Protein AF-A0AAV2IQ96-F1 (afdb_monomer_lite)

Foldseek 3Di:
DPPVVVVVVVCVQVPDPDDDPDQDQDDFDADFQGFTQDSSRHTDRDLDAAKDWPDQDPVQRKTKIWHKHFAQPPVSRTDSTITTFKMWMDGPPPDIDIDGHDPVPRD

pLDDT: mean 73.53, std 15.46, range [41.69, 94.7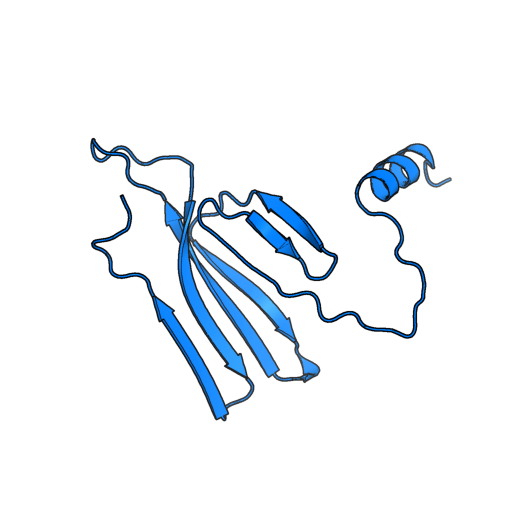5]

Organism: Lymnaea stagnalis (NCBI:txid6523)

Secondary structure (DSSP, 8-state):
---HHHHHHHHHHS------S----------TTTEEE-TTS-EEE----EEEEEEEEGGGTEEEEEEEEEEE-TTSPEEEEEEEEEEEEEETTTEEEEEE--GGG--

Sequence (107 aa):
MSNKNLCDRFYKIFPDMGCSNFVVFVPASAFGEPHITTLDGVTYPLNVWGEYILMEIKSQNFMLQCRTRRIEGVNGTLSNATVFIAFAAKEGDYAKFQVELATNNIS

Structure (mmCIF, N/CA/C/O backbone):
data_AF-A0AAV2IQ96-F1
#
_entry.id   AF-A0AAV2IQ96-F1
#
loop_
_atom_site.group_PDB
_atom_site.id
_atom_site.type_symbol
_atom_site.label_atom_id
_atom_site.label_alt_id
_atom_site.label_comp_id
_atom_site.label_asym_id
_atom_site.label_entity_id
_atom_site.label_seq_id
_atom_site.pdbx_PDB_ins_code
_atom_site.Cartn_x
_atom_site.Cartn_y
_atom_site.Cartn_z
_atom_site.occupancy
_atom_site.B_iso_or_equiv
_atom_site.auth_seq_id
_atom_site.auth_comp_id
_atom_site.auth_asym_id
_atom_site.auth_atom_id
_atom_site.pdbx_PDB_model_num
ATOM 1 N N . MET A 1 1 ? -18.403 35.019 -3.926 1.00 41.69 1 MET A N 1
ATOM 2 C CA . MET A 1 1 ? -19.134 34.225 -4.938 1.00 41.69 1 MET A CA 1
ATOM 3 C C . MET A 1 1 ? -18.216 33.102 -5.399 1.00 41.69 1 MET A C 1
ATOM 5 O O . MET A 1 1 ? -17.240 33.385 -6.077 1.00 41.69 1 MET A O 1
ATOM 9 N N . SER A 1 2 ? -18.456 31.868 -4.940 1.00 50.31 2 SER A N 1
ATOM 10 C CA . SER A 1 2 ? -17.676 30.691 -5.355 1.00 50.31 2 SER A CA 1
ATOM 11 C C . SER A 1 2 ? -17.891 30.446 -6.851 1.00 50.31 2 SER A C 1
ATOM 13 O O . SER A 1 2 ? -19.030 30.441 -7.321 1.00 50.31 2 SER A O 1
ATOM 15 N N . ASN A 1 3 ? -16.802 30.331 -7.608 1.00 55.75 3 ASN A N 1
ATOM 16 C CA . ASN A 1 3 ? -16.828 30.221 -9.060 1.00 55.75 3 ASN A CA 1
ATOM 17 C C . ASN A 1 3 ? -17.317 28.817 -9.455 1.00 55.75 3 ASN A C 1
ATOM 19 O O . ASN A 1 3 ? -16.519 27.886 -9.543 1.00 55.75 3 ASN A O 1
ATOM 23 N N . LYS A 1 4 ? -18.637 28.674 -9.658 1.00 62.50 4 LYS A N 1
ATOM 24 C CA . LYS A 1 4 ? -19.335 27.409 -9.975 1.00 62.50 4 LYS A CA 1
ATOM 25 C C . LYS A 1 4 ? -18.621 26.552 -11.027 1.00 62.50 4 LYS A C 1
ATOM 27 O O . LYS A 1 4 ? -18.563 25.343 -10.868 1.00 62.50 4 LYS A O 1
ATOM 32 N N . ASN A 1 5 ? -17.975 27.176 -12.014 1.00 65.69 5 ASN A N 1
ATOM 33 C CA . ASN A 1 5 ? -17.219 26.481 -13.060 1.00 65.69 5 ASN A CA 1
ATOM 34 C C . ASN A 1 5 ? -16.083 25.579 -12.544 1.00 65.69 5 ASN A C 1
ATOM 36 O O . ASN A 1 5 ? -15.758 24.577 -13.181 1.00 65.69 5 ASN A O 1
ATOM 40 N N . LEU A 1 6 ? -15.457 25.926 -11.415 1.00 70.69 6 LEU A N 1
ATOM 41 C CA . LEU A 1 6 ? -14.418 25.092 -10.804 1.00 70.69 6 LEU A CA 1
ATOM 42 C C . LEU A 1 6 ? -15.034 23.917 -10.042 1.00 70.69 6 LEU A C 1
ATOM 44 O O . LEU A 1 6 ? -14.528 22.804 -10.149 1.00 70.69 6 LEU A O 1
ATOM 48 N N . CYS A 1 7 ? -16.152 24.143 -9.348 1.00 64.56 7 CYS A N 1
ATOM 49 C CA . CYS A 1 7 ? -16.910 23.081 -8.690 1.00 64.56 7 CYS A CA 1
ATOM 50 C C . CYS A 1 7 ? -17.465 22.078 -9.712 1.00 64.56 7 CYS A C 1
ATOM 52 O O . CYS A 1 7 ? -17.309 20.880 -9.526 1.00 64.56 7 CYS A O 1
ATOM 54 N N . ASP A 1 8 ? -18.011 22.543 -10.837 1.00 73.12 8 ASP A N 1
ATOM 55 C CA . ASP A 1 8 ? -18.557 21.665 -11.881 1.00 73.12 8 ASP A CA 1
ATOM 56 C C . ASP A 1 8 ? -17.466 20.821 -12.559 1.00 73.12 8 ASP A C 1
ATOM 58 O O . ASP A 1 8 ? -17.689 19.666 -12.918 1.00 73.12 8 ASP A O 1
ATOM 62 N N . ARG A 1 9 ? -16.254 21.371 -12.722 1.00 70.81 9 ARG A N 1
ATOM 63 C CA . ARG A 1 9 ? -15.090 20.604 -13.197 1.00 70.81 9 ARG A CA 1
ATOM 64 C C . ARG A 1 9 ? -14.601 19.595 -12.165 1.00 70.81 9 ARG A C 1
ATOM 66 O O . ARG A 1 9 ? -14.234 18.490 -12.550 1.00 70.81 9 ARG A O 1
ATOM 73 N N . PHE A 1 10 ? -14.609 19.969 -10.890 1.00 65.62 10 PHE A N 1
ATOM 74 C CA . PHE A 1 10 ? -14.245 19.083 -9.792 1.00 65.62 10 PHE A CA 1
ATOM 75 C C . PHE A 1 10 ? -15.216 17.896 -9.702 1.00 65.62 10 PHE A C 1
ATOM 77 O O . PHE A 1 10 ? -14.765 16.758 -9.745 1.00 65.62 10 PHE A O 1
ATOM 84 N N . TYR A 1 11 ? -16.532 18.135 -9.730 1.00 62.53 11 TYR A N 1
ATOM 85 C CA . TYR A 1 11 ? -17.552 17.079 -9.651 1.00 62.53 11 TYR A CA 1
ATOM 86 C C . TYR A 1 11 ? -17.672 16.205 -10.908 1.00 62.53 11 TYR A C 1
ATOM 88 O O . TYR A 1 11 ? -18.234 15.116 -10.848 1.00 62.53 11 TYR A O 1
ATOM 96 N N . LYS A 1 12 ? -17.114 16.633 -12.049 1.00 65.62 12 LYS A N 1
ATOM 97 C CA . LYS A 1 12 ? -16.946 15.756 -13.223 1.00 65.62 12 LYS A CA 1
ATOM 98 C C . LYS A 1 12 ? -15.894 14.669 -13.013 1.00 65.62 12 LYS A C 1
ATOM 100 O O . LYS A 1 12 ? -15.964 13.644 -13.681 1.00 65.62 12 LYS A O 1
ATOM 105 N N . ILE A 1 13 ? -14.915 14.922 -12.147 1.00 58.34 13 ILE A N 1
ATOM 106 C CA . ILE A 1 13 ? -13.826 13.989 -11.832 1.00 58.34 13 ILE A CA 1
ATOM 107 C C . ILE A 1 13 ? -14.132 13.252 -10.518 1.00 58.34 13 ILE A C 1
ATOM 109 O O . ILE A 1 13 ? -13.878 12.058 -10.419 1.00 58.34 13 ILE A O 1
ATOM 113 N N . PHE A 1 14 ? -14.744 13.944 -9.554 1.00 56.75 14 PHE A N 1
ATOM 114 C CA . PHE A 1 14 ? -15.137 13.440 -8.238 1.00 56.75 14 PHE A CA 1
ATOM 115 C C . PHE A 1 14 ? -16.646 13.603 -8.045 1.00 56.75 14 PHE A C 1
ATOM 117 O O . PHE A 1 14 ? -17.072 14.567 -7.406 1.00 56.75 14 PHE A O 1
ATOM 124 N N . PRO A 1 15 ? -17.481 12.738 -8.641 1.00 58.16 15 PRO A N 1
ATOM 125 C CA . PRO A 1 15 ? -18.923 12.850 -8.487 1.00 58.16 15 PRO A CA 1
ATOM 126 C C . PRO A 1 1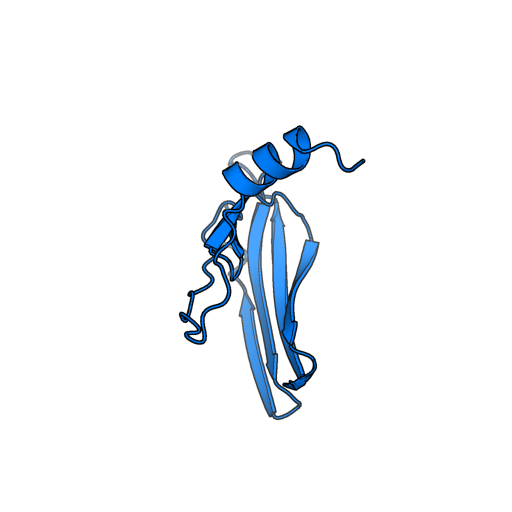5 ? -19.303 12.737 -7.007 1.00 58.16 15 PRO A C 1
ATOM 128 O O . PRO A 1 15 ? -18.834 11.847 -6.300 1.00 58.16 15 PRO A O 1
ATOM 131 N N . ASP A 1 16 ? -20.140 13.664 -6.542 1.00 60.84 16 ASP A N 1
ATOM 132 C CA . ASP A 1 16 ? -20.649 13.648 -5.174 1.00 60.84 16 ASP A CA 1
ATOM 133 C C . ASP A 1 16 ? -21.456 12.360 -4.963 1.00 60.84 16 ASP A C 1
ATOM 135 O O . ASP A 1 16 ? -22.502 12.157 -5.583 1.00 60.84 16 ASP A O 1
ATOM 139 N N . MET A 1 17 ? -20.937 11.464 -4.121 1.00 57.69 17 MET A N 1
ATOM 140 C CA . MET A 1 17 ? -21.566 10.171 -3.845 1.00 57.69 17 MET A CA 1
ATOM 141 C C . MET A 1 17 ? -22.839 10.294 -2.996 1.00 57.69 17 MET A C 1
ATOM 143 O O . MET A 1 17 ? -23.540 9.299 -2.805 1.00 57.69 17 MET A O 1
ATOM 147 N N . GLY A 1 18 ? -23.180 11.502 -2.532 1.00 61.31 18 GLY A N 1
ATOM 148 C CA . GLY A 1 18 ? -24.345 11.747 -1.696 1.00 61.31 18 GLY A CA 1
ATOM 149 C C . GLY A 1 18 ? -24.230 11.091 -0.317 1.00 61.31 18 GLY A C 1
ATOM 150 O O . GLY A 1 18 ? -23.372 10.253 -0.038 1.00 61.31 18 GLY A O 1
ATOM 151 N N . CYS A 1 19 ? -25.120 11.478 0.593 1.00 56.12 19 CYS A N 1
ATOM 152 C CA . CYS A 1 19 ? -25.186 10.860 1.913 1.00 56.12 19 CYS A CA 1
ATOM 153 C C . CYS A 1 19 ? -25.923 9.517 1.819 1.00 56.12 19 CYS A C 1
ATOM 155 O O . CYS A 1 19 ? -27.144 9.487 1.668 1.00 56.12 19 CYS A O 1
ATOM 157 N N . SER A 1 20 ? -25.188 8.411 1.938 1.00 62.34 20 SER A N 1
ATOM 158 C CA . SER A 1 20 ? -25.737 7.057 2.050 1.00 62.34 20 SER A CA 1
ATOM 159 C C . SER A 1 20 ? -25.343 6.436 3.389 1.00 62.34 20 SER A C 1
ATOM 161 O O . SER A 1 20 ? -24.194 6.535 3.810 1.00 62.34 20 SER A O 1
ATOM 163 N N . ASN A 1 21 ? -26.280 5.745 4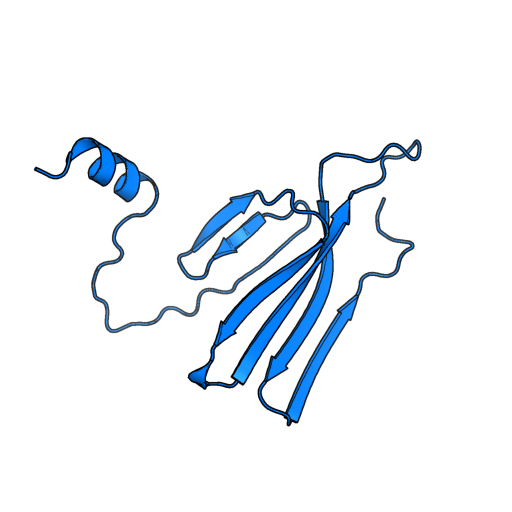.043 1.00 57.31 21 ASN A N 1
ATOM 164 C CA . ASN A 1 21 ? -26.005 4.959 5.256 1.00 57.31 21 ASN A CA 1
ATOM 165 C C . ASN A 1 21 ? -25.352 3.597 4.944 1.00 57.31 21 ASN A C 1
ATOM 167 O O . ASN A 1 21 ? -25.188 2.768 5.838 1.00 57.31 21 ASN A O 1
ATOM 171 N N . PHE A 1 22 ? -25.014 3.345 3.679 1.00 53.47 22 PHE A N 1
ATOM 172 C CA . PHE A 1 22 ? -24.386 2.117 3.213 1.00 53.47 22 PHE A CA 1
ATOM 173 C C . PHE A 1 22 ? -22.903 2.368 2.926 1.00 53.47 22 PHE A C 1
ATOM 175 O O . PHE A 1 22 ? -22.563 3.103 2.000 1.00 53.47 22 PHE A O 1
ATOM 182 N N . VAL A 1 23 ? -22.019 1.740 3.705 1.00 51.34 23 VAL A N 1
ATOM 183 C CA . VAL A 1 23 ? -20.574 1.740 3.442 1.00 51.34 23 VAL A CA 1
ATOM 184 C C . VAL A 1 23 ? -20.265 0.547 2.543 1.00 51.34 23 VAL A C 1
ATOM 186 O O . VAL A 1 23 ? -20.340 -0.601 2.977 1.00 51.34 23 VAL A O 1
ATOM 189 N N . VAL A 1 24 ? -19.945 0.806 1.276 1.00 49.12 24 VAL A N 1
ATOM 190 C CA . VAL A 1 24 ? -19.450 -0.231 0.365 1.00 49.12 24 VAL A CA 1
ATOM 191 C C . VAL A 1 24 ? -17.991 -0.511 0.723 1.00 49.12 24 VAL A C 1
ATOM 193 O O . VAL A 1 24 ? -17.177 0.407 0.784 1.00 49.12 24 VAL A O 1
ATOM 196 N N . PHE A 1 25 ? -17.650 -1.773 0.986 1.00 45.25 25 PHE A N 1
ATOM 197 C CA . PHE A 1 25 ? -16.261 -2.189 1.174 1.00 45.25 25 PHE A CA 1
ATOM 198 C C . PHE A 1 25 ? -15.540 -2.109 -0.178 1.00 45.25 25 PHE A C 1
ATOM 200 O O . PHE A 1 25 ? -15.766 -2.950 -1.048 1.00 45.25 25 PHE A O 1
ATOM 207 N N . VAL A 1 26 ? -14.716 -1.077 -0.375 1.00 52.38 26 VAL A N 1
ATOM 208 C CA . VAL A 1 26 ? -13.940 -0.884 -1.609 1.00 52.38 26 VAL A CA 1
ATOM 209 C C . VAL A 1 26 ? -12.534 -1.457 -1.396 1.00 52.38 26 VAL A C 1
ATOM 211 O O . VAL A 1 26 ? -11.775 -0.909 -0.594 1.00 52.38 26 VAL A O 1
ATOM 214 N N . PRO A 1 27 ? -12.160 -2.564 -2.063 1.00 45.38 27 PRO A N 1
ATOM 215 C CA . PRO A 1 27 ? -10.823 -3.126 -1.933 1.00 45.38 27 PRO A CA 1
ATOM 216 C C . PRO A 1 27 ? -9.787 -2.176 -2.552 1.00 45.38 27 PRO A C 1
ATOM 218 O O . PRO A 1 27 ? -9.820 -1.902 -3.751 1.00 45.38 27 PRO A O 1
ATOM 221 N N . ALA A 1 28 ? -8.842 -1.693 -1.744 1.00 54.16 28 ALA A N 1
ATOM 222 C CA . ALA A 1 28 ? -7.677 -0.968 -2.240 1.00 54.16 28 ALA A CA 1
ATOM 223 C C . ALA A 1 28 ? -6.675 -1.972 -2.832 1.00 54.16 28 ALA A C 1
ATOM 225 O O . ALA A 1 28 ? -6.230 -2.895 -2.149 1.00 54.16 28 ALA A O 1
ATOM 226 N N . SER A 1 29 ? -6.324 -1.802 -4.106 1.00 52.56 29 SER A N 1
ATOM 227 C CA . SER A 1 29 ? -5.310 -2.609 -4.791 1.00 52.56 29 SER A CA 1
ATOM 228 C C . SER A 1 29 ? -4.246 -1.704 -5.409 1.00 52.56 29 SER A C 1
ATOM 230 O O . SER A 1 29 ? -4.539 -0.580 -5.817 1.00 52.56 29 SER A O 1
ATOM 232 N N . ALA A 1 30 ? -3.007 -2.191 -5.442 1.00 50.28 30 ALA A N 1
ATOM 233 C CA . ALA A 1 30 ? -1.869 -1.526 -6.059 1.00 50.28 30 ALA A CA 1
ATOM 234 C C . ALA A 1 30 ? -1.067 -2.576 -6.843 1.00 50.28 30 ALA A C 1
ATOM 236 O O . ALA A 1 30 ? -0.421 -3.437 -6.248 1.00 50.28 30 ALA A O 1
ATOM 237 N N . PHE A 1 31 ? -1.148 -2.536 -8.173 1.00 44.25 31 PHE A N 1
ATOM 238 C CA . PHE A 1 31 ? -0.358 -3.374 -9.085 1.00 44.25 31 PHE A CA 1
ATOM 239 C C . PHE A 1 31 ? 0.696 -2.504 -9.793 1.00 44.25 31 PHE A C 1
ATOM 241 O O . PHE A 1 31 ? 0.496 -1.301 -9.907 1.00 44.25 31 PHE A O 1
ATOM 248 N N . GLY A 1 32 ? 1.836 -3.093 -10.184 1.00 47.22 32 GLY A N 1
ATOM 249 C CA . GLY A 1 32 ? 3.041 -2.398 -10.676 1.00 47.22 32 GLY A CA 1
ATOM 250 C C . GLY A 1 32 ? 2.816 -1.361 -11.792 1.00 47.22 32 GLY A C 1
ATOM 251 O O . GLY A 1 32 ? 1.962 -1.551 -12.650 1.00 47.22 32 GLY A O 1
ATOM 252 N N . GLU A 1 33 ? 3.645 -0.305 -11.758 1.00 49.50 33 GLU A N 1
ATOM 253 C CA . GLU A 1 33 ? 3.350 1.109 -12.084 1.00 49.50 33 GLU A CA 1
ATOM 254 C C . GLU A 1 33 ? 2.297 1.676 -11.113 1.00 49.50 33 GLU A C 1
ATOM 256 O O . GLU A 1 33 ? 1.147 1.253 -11.189 1.00 49.50 33 GLU A O 1
ATOM 261 N N . PRO A 1 34 ? 2.637 2.546 -10.135 1.00 56.38 34 PRO A N 1
ATOM 262 C CA . PRO A 1 34 ? 1.889 2.657 -8.887 1.00 56.38 34 PRO A CA 1
ATOM 263 C C . PRO A 1 34 ? 0.597 3.435 -9.126 1.00 56.38 34 PRO A C 1
ATOM 265 O O . PRO A 1 34 ? 0.522 4.645 -8.944 1.00 56.38 34 PRO A O 1
ATOM 268 N N . HIS A 1 35 ? -0.432 2.730 -9.564 1.00 66.81 35 HIS A N 1
ATOM 269 C CA . HIS A 1 35 ? -1.786 3.233 -9.645 1.00 66.81 35 HIS A CA 1
ATOM 270 C C . HIS A 1 35 ? -2.430 2.939 -8.294 1.00 66.81 35 HIS A C 1
ATOM 272 O O . HIS A 1 35 ? -2.760 1.791 -7.994 1.00 66.81 35 HIS A O 1
ATOM 278 N N . ILE A 1 36 ? -2.546 3.955 -7.440 1.00 70.31 36 ILE A N 1
ATOM 279 C CA . ILE A 1 36 ? -3.266 3.805 -6.172 1.00 70.31 36 ILE A CA 1
ATOM 280 C C . ILE A 1 36 ? -4.719 4.139 -6.432 1.00 70.31 36 ILE A C 1
ATOM 282 O O . ILE A 1 36 ? -5.027 5.243 -6.874 1.00 70.31 36 ILE A O 1
ATOM 286 N N . THR A 1 37 ? -5.597 3.192 -6.123 1.00 74.50 37 THR A N 1
ATOM 287 C CA . THR A 1 37 ? -7.030 3.462 -6.027 1.00 74.50 37 THR A CA 1
ATOM 288 C C . THR A 1 37 ? -7.364 3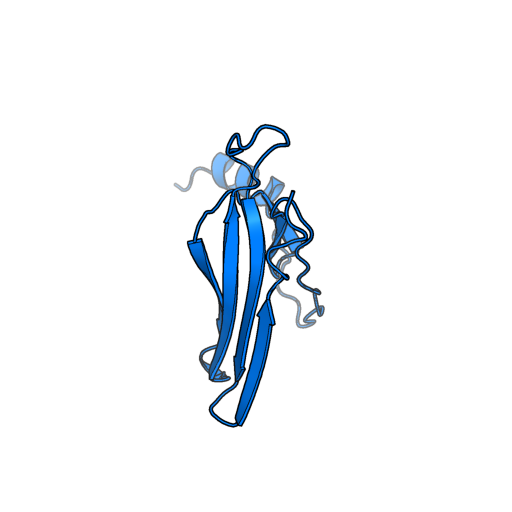.778 -4.577 1.00 74.50 37 THR A C 1
ATOM 290 O O . THR A 1 37 ? -7.185 2.933 -3.697 1.00 74.50 37 THR A O 1
ATOM 293 N N . THR A 1 38 ? -7.786 5.012 -4.318 1.00 78.00 38 THR A N 1
ATOM 294 C CA . THR A 1 38 ? -8.204 5.471 -2.991 1.00 78.00 38 THR A CA 1
ATOM 295 C C . THR A 1 38 ? -9.570 4.887 -2.613 1.00 78.00 38 THR A C 1
ATOM 297 O O . THR A 1 38 ? -10.257 4.290 -3.440 1.00 78.00 38 THR A O 1
ATOM 300 N N . LEU A 1 39 ? -9.968 4.998 -1.338 1.00 78.31 39 LEU A N 1
ATOM 301 C CA . LEU A 1 39 ? -11.200 4.372 -0.821 1.00 78.31 39 LEU A CA 1
ATOM 302 C C . LEU A 1 39 ? -12.492 4.889 -1.478 1.00 78.31 39 LEU A C 1
ATOM 304 O O . LEU A 1 39 ? -13.522 4.226 -1.418 1.00 78.31 39 LEU A O 1
ATOM 308 N N . ASP A 1 40 ? -12.432 6.056 -2.111 1.00 77.88 40 ASP A N 1
ATOM 309 C CA . ASP A 1 40 ? -13.485 6.650 -2.938 1.00 77.88 40 ASP A CA 1
ATOM 310 C C . ASP A 1 40 ? -13.482 6.132 -4.391 1.00 77.88 40 ASP A C 1
ATOM 312 O O . ASP A 1 40 ? -14.255 6.607 -5.219 1.00 77.88 40 ASP A O 1
ATOM 316 N N . GLY A 1 41 ? -12.635 5.149 -4.710 1.00 73.62 41 GLY A N 1
ATOM 317 C CA . GLY A 1 41 ? -12.561 4.508 -6.022 1.00 73.62 41 GLY A CA 1
ATOM 318 C C . GLY A 1 41 ? -11.751 5.284 -7.060 1.00 73.62 41 GLY A C 1
ATOM 319 O O . GLY A 1 41 ? -11.758 4.905 -8.231 1.00 73.62 41 GLY A O 1
ATOM 320 N N . VAL A 1 42 ? -11.049 6.350 -6.666 1.00 71.19 42 VAL A N 1
ATOM 321 C CA . VAL A 1 42 ? -10.284 7.179 -7.606 1.00 71.19 42 VAL A CA 1
ATOM 322 C C . VAL A 1 42 ? -8.870 6.643 -7.774 1.00 71.19 42 VAL A C 1
ATOM 324 O O . VAL A 1 42 ? -8.133 6.468 -6.808 1.00 71.19 42 VAL A O 1
ATOM 327 N N . THR A 1 43 ? -8.476 6.404 -9.022 1.00 74.75 43 THR A N 1
ATOM 328 C CA . THR A 1 43 ? -7.148 5.892 -9.364 1.00 74.75 43 THR A CA 1
ATOM 329 C C . THR A 1 43 ? -6.200 7.030 -9.735 1.00 74.75 43 THR A C 1
ATOM 331 O O . THR A 1 43 ? -6.460 7.782 -10.675 1.00 74.75 43 THR A O 1
ATOM 334 N N . TYR A 1 44 ? -5.064 7.117 -9.043 1.00 69.12 44 TYR A N 1
ATOM 335 C CA . TYR A 1 44 ? -4.005 8.086 -9.322 1.00 69.12 44 TYR A CA 1
ATOM 336 C C . TYR A 1 44 ? -2.709 7.387 -9.738 1.00 69.12 44 TYR A C 1
ATOM 338 O O . TYR A 1 44 ? -2.264 6.488 -9.019 1.00 69.12 44 TYR A O 1
ATOM 346 N N . PRO A 1 45 ? -2.057 7.821 -10.833 1.00 68.38 45 PRO A N 1
ATOM 347 C CA . PRO A 1 45 ? -0.692 7.410 -11.133 1.00 68.38 45 PRO A CA 1
ATOM 348 C C . PRO A 1 45 ? 0.278 8.109 -10.168 1.00 68.38 45 PRO A C 1
ATOM 350 O O . PRO A 1 45 ? 0.311 9.338 -10.081 1.00 68.38 45 PRO A O 1
ATOM 353 N N . LEU A 1 46 ? 1.078 7.337 -9.436 1.00 69.94 46 LEU A N 1
ATOM 354 C CA . LEU A 1 46 ? 2.003 7.834 -8.418 1.00 69.94 46 LEU A CA 1
ATOM 355 C C . LEU A 1 46 ? 3.435 7.401 -8.717 1.00 69.94 46 LEU A C 1
ATOM 357 O O . LEU A 1 46 ? 3.887 6.349 -8.291 1.00 69.94 46 LEU A O 1
ATOM 361 N N . ASN A 1 47 ? 4.197 8.273 -9.373 1.00 71.75 47 ASN A N 1
ATOM 362 C CA . ASN A 1 47 ? 5.640 8.094 -9.575 1.00 71.75 47 ASN A CA 1
ATOM 363 C C . ASN A 1 47 ? 6.443 8.656 -8.394 1.00 71.75 47 ASN A C 1
ATOM 365 O O . ASN A 1 47 ? 7.288 9.539 -8.545 1.00 71.75 47 ASN A O 1
ATOM 369 N N . VAL A 1 48 ? 6.124 8.184 -7.191 1.00 74.69 48 VAL A N 1
ATOM 370 C CA . VAL A 1 48 ? 6.801 8.583 -5.951 1.00 74.69 48 VAL A CA 1
ATOM 371 C C . VAL A 1 48 ? 7.939 7.612 -5.639 1.00 74.69 48 VAL A C 1
ATOM 373 O O . VAL A 1 48 ? 7.807 6.417 -5.902 1.00 74.69 48 VAL A O 1
ATOM 376 N N . TRP A 1 49 ? 9.060 8.119 -5.115 1.00 86.06 49 TRP A N 1
ATOM 377 C CA . TRP A 1 49 ? 10.225 7.325 -4.712 1.00 86.06 49 TRP A CA 1
ATOM 378 C C . TRP A 1 49 ? 10.518 7.563 -3.233 1.00 86.06 49 TRP A C 1
ATOM 380 O O . TRP A 1 49 ? 10.934 8.654 -2.843 1.00 86.06 49 TRP A O 1
ATOM 390 N N . GLY A 1 50 ? 10.305 6.529 -2.422 1.00 86.81 50 GLY A N 1
ATOM 391 C CA . GLY A 1 50 ? 10.515 6.585 -0.981 1.00 86.81 50 GLY A CA 1
ATOM 392 C C . GLY A 1 50 ? 9.499 5.760 -0.200 1.00 86.81 50 GLY A C 1
ATOM 393 O O . GLY A 1 50 ? 8.897 4.817 -0.723 1.00 86.81 50 GLY A O 1
ATOM 394 N N . GLU A 1 51 ? 9.323 6.129 1.064 1.00 91.00 51 GLU A N 1
ATOM 395 C CA . GLU A 1 51 ? 8.408 5.494 2.011 1.00 91.00 51 GLU A CA 1
ATOM 396 C C . GLU A 1 51 ? 7.259 6.433 2.359 1.00 91.00 51 GLU A C 1
ATOM 398 O O . GLU A 1 51 ? 7.467 7.622 2.608 1.00 91.00 51 GLU A O 1
ATOM 403 N N . TYR A 1 52 ? 6.044 5.892 2.378 1.00 89.25 52 TYR A N 1
ATOM 404 C CA . TYR A 1 52 ? 4.823 6.674 2.541 1.00 89.25 52 TYR A CA 1
ATOM 405 C C . TYR A 1 52 ? 3.802 5.926 3.396 1.00 89.25 52 TYR A C 1
ATOM 407 O O . TYR A 1 52 ? 3.759 4.695 3.409 1.00 89.25 52 TYR A O 1
ATOM 415 N N . ILE A 1 53 ? 2.953 6.682 4.091 1.00 91.56 53 ILE A N 1
ATOM 416 C CA . ILE A 1 53 ? 1.775 6.155 4.785 1.00 91.56 53 ILE A CA 1
ATOM 417 C C . ILE A 1 53 ? 0.616 6.164 3.786 1.00 91.56 53 ILE A C 1
ATOM 419 O O . ILE A 1 53 ? 0.217 7.227 3.317 1.00 91.56 53 ILE A O 1
ATOM 423 N N . LEU A 1 54 ? 0.088 4.985 3.460 1.00 89.38 54 LEU A N 1
ATOM 424 C CA . LEU A 1 54 ? -1.069 4.829 2.573 1.00 89.38 54 LEU A CA 1
ATOM 425 C C . LEU A 1 54 ? -2.387 5.024 3.311 1.00 89.38 54 LEU A C 1
ATOM 427 O O . LEU A 1 54 ? -3.349 5.538 2.747 1.00 89.38 54 LEU A O 1
ATOM 431 N N . MET A 1 55 ? -2.437 4.586 4.567 1.00 90.06 55 MET A N 1
ATOM 432 C CA . MET A 1 55 ? -3.635 4.668 5.387 1.00 90.06 55 MET A CA 1
ATOM 433 C C . MET A 1 55 ? -3.259 4.797 6.856 1.00 90.06 55 MET A C 1
ATOM 435 O O . MET A 1 55 ? -2.396 4.076 7.354 1.00 90.06 55 MET A O 1
ATOM 439 N N . GLU A 1 56 ? -3.950 5.688 7.554 1.00 91.81 56 GLU A N 1
ATOM 440 C CA . GLU A 1 56 ? -3.881 5.827 9.002 1.00 91.81 56 GLU A CA 1
ATOM 441 C C . GLU A 1 56 ? -5.310 5.934 9.540 1.00 91.81 56 GLU A C 1
ATOM 443 O O . GLU A 1 56 ? -6.064 6.829 9.155 1.00 91.81 56 GLU A O 1
ATOM 448 N N . ILE A 1 57 ? -5.689 5.027 10.439 1.00 91.62 57 ILE A N 1
ATOM 449 C CA . ILE A 1 57 ? -6.972 5.069 11.143 1.00 91.62 57 ILE A CA 1
ATOM 450 C C . ILE A 1 57 ? -6.670 5.235 12.629 1.00 91.62 57 ILE A C 1
ATOM 452 O O . ILE A 1 57 ? -6.475 4.266 13.365 1.00 91.62 57 ILE A O 1
ATOM 456 N N . LYS A 1 58 ? -6.638 6.492 13.082 1.00 91.56 58 LYS A N 1
ATOM 457 C CA . LYS A 1 58 ? -6.256 6.855 14.458 1.00 91.56 58 LYS A CA 1
ATOM 458 C C . LYS A 1 58 ? -7.132 6.196 15.521 1.00 91.56 58 LYS A C 1
ATOM 460 O O . LYS A 1 58 ? -6.618 5.780 16.552 1.00 91.56 58 LYS A O 1
ATOM 465 N N . SER A 1 59 ? -8.434 6.064 15.262 1.00 91.94 59 SER A N 1
ATOM 466 C CA . SER A 1 59 ? -9.381 5.432 16.190 1.00 91.94 59 SER A CA 1
ATOM 467 C C . SER A 1 59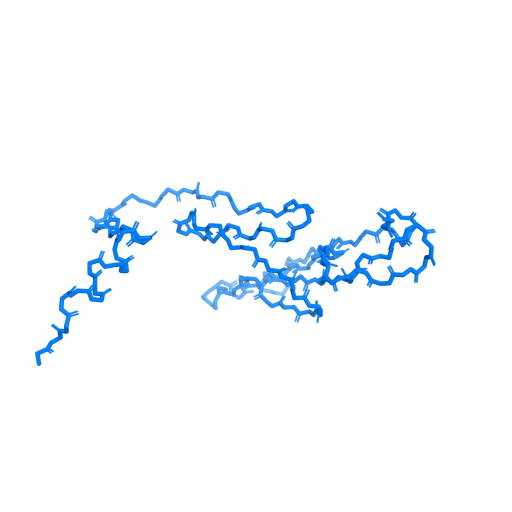 ? -9.109 3.944 16.425 1.00 91.94 59 SER A C 1
ATOM 469 O O . SER A 1 59 ? -9.458 3.441 17.486 1.00 91.94 59 SER A O 1
ATOM 471 N N . GLN A 1 60 ? -8.476 3.262 15.468 1.00 89.06 60 GLN A N 1
ATOM 472 C CA . GLN A 1 60 ? -8.120 1.841 15.556 1.00 89.06 60 GLN A CA 1
ATOM 473 C C . GLN A 1 60 ? -6.624 1.625 15.824 1.00 89.06 60 GLN A C 1
ATOM 475 O O . GLN A 1 60 ? -6.162 0.490 15.875 1.00 89.06 60 GLN A O 1
ATOM 480 N N . ASN A 1 61 ? -5.846 2.706 15.983 1.00 93.38 61 ASN A N 1
ATOM 481 C CA . ASN A 1 61 ? -4.382 2.649 16.022 1.00 93.38 61 ASN A CA 1
ATOM 482 C C . ASN A 1 61 ? -3.819 1.796 14.864 1.00 93.38 61 ASN A C 1
ATOM 484 O O . ASN A 1 61 ? -2.932 0.961 15.053 1.00 93.38 61 ASN A O 1
ATOM 488 N N . PHE A 1 62 ? -4.404 1.966 13.675 1.00 92.56 62 PHE A N 1
ATOM 489 C CA . PHE A 1 62 ? -4.038 1.230 12.473 1.00 92.56 62 PHE A CA 1
ATOM 490 C C . PHE A 1 62 ? -3.218 2.115 11.537 1.00 92.56 62 PHE A C 1
ATOM 492 O O . PHE A 1 62 ? -3.598 3.257 11.262 1.00 92.56 62 PHE A O 1
ATOM 499 N N . MET A 1 63 ? -2.123 1.574 11.009 1.00 94.25 63 MET A N 1
ATOM 500 C CA . MET A 1 63 ? -1.279 2.234 10.018 1.00 94.25 63 MET A CA 1
ATOM 501 C C . MET A 1 63 ? -0.838 1.238 8.949 1.00 94.25 63 MET A C 1
ATOM 503 O O . MET A 1 63 ? -0.334 0.165 9.275 1.00 94.25 63 MET A O 1
ATOM 507 N N . LEU A 1 64 ? -0.972 1.635 7.683 1.00 93.38 64 LEU A N 1
ATOM 508 C CA . LEU A 1 64 ? -0.436 0.944 6.515 1.00 93.38 64 LEU A CA 1
ATOM 509 C C . LEU A 1 64 ? 0.613 1.831 5.842 1.00 93.38 64 LEU A C 1
ATOM 511 O O . LEU A 1 64 ? 0.309 2.930 5.375 1.00 93.38 64 LEU A O 1
ATOM 515 N N . GLN A 1 65 ? 1.838 1.329 5.767 1.00 94.56 65 GLN A N 1
ATOM 516 C CA . GLN A 1 65 ? 2.972 1.950 5.100 1.00 94.56 65 GLN A CA 1
ATOM 517 C C . GLN A 1 65 ? 3.372 1.162 3.859 1.00 94.56 65 GLN A C 1
ATOM 519 O O . GLN A 1 65 ? 3.195 -0.056 3.779 1.00 94.56 65 GLN A O 1
ATOM 524 N N . CYS A 1 66 ? 3.958 1.868 2.902 1.00 90.94 66 CYS A N 1
ATOM 525 C CA . CYS A 1 66 ? 4.535 1.284 1.704 1.00 90.94 66 CYS A CA 1
ATOM 526 C C . CYS A 1 66 ? 5.910 1.878 1.408 1.00 90.94 66 CYS A C 1
ATOM 528 O O . CYS A 1 66 ? 6.182 3.037 1.732 1.00 90.94 66 CYS A O 1
ATOM 530 N N . ARG A 1 67 ? 6.738 1.104 0.710 1.00 90.38 67 ARG A N 1
ATOM 531 C CA . ARG A 1 67 ? 7.999 1.553 0.119 1.00 90.38 67 ARG A CA 1
ATOM 532 C C . ARG A 1 67 ? 7.943 1.385 -1.388 1.00 90.38 67 ARG A C 1
ATOM 534 O O . ARG A 1 67 ? 7.487 0.357 -1.890 1.00 90.38 67 ARG A O 1
ATOM 541 N N . THR A 1 68 ? 8.463 2.374 -2.097 1.00 88.19 68 THR A N 1
ATOM 542 C CA . THR A 1 68 ? 8.582 2.389 -3.555 1.00 88.19 68 THR A CA 1
ATOM 543 C C . THR A 1 68 ? 10.040 2.505 -3.984 1.00 88.19 68 THR A C 1
ATOM 545 O O . THR A 1 68 ? 10.860 3.121 -3.298 1.00 88.19 68 THR A O 1
ATOM 548 N N . ARG A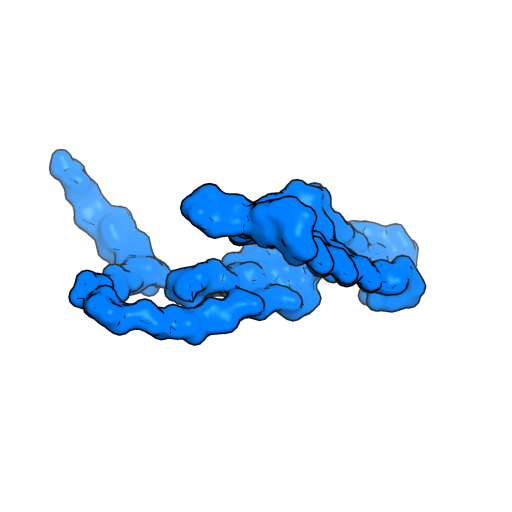 1 69 ? 10.377 1.927 -5.137 1.00 84.50 69 ARG A N 1
ATOM 549 C CA . ARG A 1 69 ? 11.708 2.019 -5.750 1.00 84.50 69 ARG A CA 1
ATOM 550 C C . ARG A 1 69 ? 11.588 2.327 -7.234 1.00 84.50 69 ARG A C 1
ATOM 552 O O . ARG A 1 69 ? 10.620 1.930 -7.871 1.00 84.50 69 ARG A O 1
ATOM 559 N N . ARG A 1 70 ? 12.586 3.018 -7.784 1.00 83.38 70 ARG A N 1
ATOM 560 C CA . ARG A 1 70 ? 12.722 3.224 -9.230 1.00 83.38 70 ARG A CA 1
ATOM 561 C C . ARG A 1 70 ? 13.015 1.906 -9.942 1.00 83.38 70 ARG A C 1
ATOM 563 O O . ARG A 1 70 ? 13.781 1.087 -9.427 1.00 83.38 70 ARG A O 1
ATOM 570 N N . ILE A 1 71 ? 12.418 1.728 -11.115 1.00 77.75 71 ILE A N 1
ATOM 571 C CA . ILE A 1 71 ? 12.701 0.590 -11.995 1.00 77.75 71 ILE A CA 1
ATOM 572 C C . ILE A 1 71 ? 14.052 0.831 -12.680 1.00 77.75 71 ILE A C 1
ATOM 574 O O . ILE A 1 71 ? 14.303 1.922 -13.200 1.00 77.75 71 ILE A O 1
ATOM 578 N N . GLU A 1 72 ? 14.922 -0.174 -12.671 1.00 74.00 72 GLU A N 1
ATOM 579 C CA . GLU A 1 72 ? 16.182 -0.160 -13.417 1.00 74.00 72 GLU A CA 1
ATOM 580 C C . GLU A 1 72 ? 15.961 -0.850 -14.756 1.00 74.00 72 GLU A C 1
ATOM 582 O O . GLU A 1 72 ? 15.745 -2.050 -14.797 1.00 74.00 72 GLU A O 1
ATOM 587 N N . GLY A 1 73 ? 16.021 -0.103 -15.858 1.00 66.12 73 GLY A N 1
ATOM 588 C CA . GLY A 1 73 ? 15.904 -0.694 -17.186 1.00 66.12 73 GLY A CA 1
ATOM 589 C C . GLY A 1 73 ? 17.065 -1.643 -17.504 1.00 66.12 73 GLY A C 1
ATOM 590 O O . GLY A 1 73 ? 18.124 -1.581 -16.884 1.00 66.12 73 GLY A O 1
ATOM 591 N N . VAL A 1 74 ? 16.890 -2.454 -18.552 1.00 63.00 74 VAL A N 1
ATOM 592 C CA . VAL A 1 74 ? 17.784 -3.549 -19.005 1.00 63.00 74 VAL A CA 1
ATOM 593 C C . VAL A 1 74 ? 19.277 -3.176 -19.104 1.00 63.00 74 VAL A C 1
ATOM 595 O O . VAL A 1 74 ? 20.139 -4.039 -18.975 1.00 63.00 74 VAL A O 1
ATOM 598 N N . ASN A 1 75 ? 19.602 -1.892 -19.274 1.00 63.31 75 ASN A N 1
ATOM 599 C CA . ASN A 1 75 ? 20.974 -1.383 -19.375 1.00 63.31 75 ASN A CA 1
ATOM 600 C C . ASN A 1 75 ? 21.492 -0.728 -18.074 1.00 63.31 75 ASN A C 1
ATOM 602 O O . ASN A 1 75 ? 22.413 0.087 -18.126 1.00 63.31 75 ASN A O 1
ATOM 606 N N . GLY A 1 76 ? 20.867 -0.993 -16.922 1.00 65.69 76 GLY A N 1
ATOM 607 C CA . GLY A 1 76 ? 21.158 -0.311 -15.652 1.00 65.69 76 GLY A CA 1
ATOM 608 C C . GLY A 1 76 ? 20.719 1.159 -15.632 1.00 65.69 76 GLY A C 1
ATOM 609 O O . GLY A 1 76 ? 21.171 1.947 -14.804 1.00 65.69 76 GLY A O 1
ATOM 610 N N . THR A 1 77 ? 19.866 1.568 -16.578 1.00 69.12 77 THR A N 1
ATOM 611 C CA . THR A 1 77 ? 19.386 2.951 -16.686 1.00 69.12 77 THR A CA 1
ATOM 612 C C . THR A 1 77 ? 18.146 3.131 -15.814 1.00 69.12 77 THR A C 1
ATOM 614 O O . THR A 1 77 ? 17.131 2.478 -16.041 1.00 69.12 77 THR A O 1
ATOM 617 N N . LEU A 1 78 ? 18.205 4.019 -14.820 1.00 67.62 78 LEU A N 1
ATOM 618 C CA . LEU A 1 78 ? 17.074 4.285 -13.926 1.00 67.62 78 LEU A CA 1
ATOM 619 C C . LEU A 1 78 ? 15.914 4.947 -14.686 1.00 67.62 78 LEU A C 1
ATOM 621 O O . LEU A 1 78 ? 16.040 6.076 -15.164 1.00 67.62 78 LEU A O 1
ATOM 625 N N . SER A 1 79 ? 14.764 4.275 -14.742 1.00 72.25 79 SER A N 1
ATOM 626 C CA . SER A 1 79 ? 13.514 4.858 -15.232 1.00 72.25 79 SER A CA 1
ATOM 627 C C . SER A 1 79 ? 12.964 5.882 -14.231 1.00 72.25 79 SER A C 1
ATOM 629 O O . SER A 1 79 ? 13.292 5.866 -13.039 1.00 72.25 79 SER A O 1
ATOM 631 N N . ASN A 1 80 ? 12.133 6.813 -14.703 1.00 72.81 80 ASN A N 1
ATOM 632 C CA . ASN A 1 80 ? 11.339 7.682 -13.825 1.00 72.81 80 ASN A CA 1
ATOM 633 C C . ASN A 1 80 ? 10.105 6.964 -13.255 1.00 72.81 80 ASN A C 1
ATOM 635 O O . ASN A 1 80 ? 9.459 7.503 -12.361 1.00 72.81 80 ASN A O 1
ATOM 639 N N . ALA A 1 81 ? 9.796 5.761 -13.745 1.00 77.25 81 ALA A N 1
ATOM 640 C CA . ALA A 1 81 ? 8.754 4.915 -13.183 1.00 77.25 81 ALA A CA 1
ATOM 641 C C . ALA A 1 81 ? 9.205 4.295 -11.855 1.00 77.25 81 ALA A C 1
ATOM 643 O O . ALA A 1 81 ? 10.370 3.904 -11.689 1.00 77.25 81 ALA A O 1
ATOM 644 N N . THR A 1 82 ? 8.268 4.176 -10.919 1.00 80.38 82 THR A N 1
ATOM 645 C CA . THR A 1 82 ? 8.487 3.514 -9.632 1.00 80.38 82 THR A CA 1
ATOM 646 C C . THR A 1 82 ? 7.566 2.310 -9.465 1.00 80.38 82 THR A C 1
ATOM 648 O O . THR A 1 82 ? 6.585 2.147 -10.180 1.00 80.38 82 THR A O 1
ATOM 651 N N . VAL A 1 83 ? 7.910 1.405 -8.556 1.00 83.31 83 VAL A N 1
ATOM 652 C CA . VAL A 1 83 ? 7.092 0.241 -8.187 1.00 83.31 83 VAL A CA 1
ATOM 653 C C . VAL A 1 83 ? 7.065 0.103 -6.678 1.00 83.31 83 VAL A C 1
ATOM 655 O O . VAL A 1 83 ? 8.034 0.465 -6.006 1.00 83.31 83 VAL A O 1
ATOM 658 N N . PHE A 1 84 ? 5.973 -0.435 -6.137 1.00 86.56 84 PHE A N 1
ATOM 659 C CA . PHE A 1 84 ? 5.948 -0.860 -4.742 1.00 86.56 84 PHE A CA 1
ATOM 660 C C . PHE A 1 84 ? 6.893 -2.035 -4.546 1.00 86.56 84 PHE A C 1
ATOM 662 O O . PHE A 1 84 ? 6.864 -2.985 -5.321 1.00 86.56 84 PHE A O 1
ATOM 669 N N . ILE A 1 85 ? 7.714 -1.958 -3.505 1.00 88.75 85 ILE A N 1
ATOM 670 C CA . ILE A 1 85 ? 8.660 -3.012 -3.139 1.00 88.75 85 ILE A CA 1
ATOM 671 C C . ILE A 1 85 ? 8.408 -3.579 -1.752 1.00 88.75 85 ILE A C 1
ATOM 673 O O . ILE A 1 85 ? 8.822 -4.699 -1.494 1.00 88.75 85 ILE A O 1
ATOM 677 N N . ALA A 1 86 ? 7.719 -2.851 -0.873 1.00 90.31 86 ALA A N 1
ATOM 678 C CA . ALA A 1 86 ? 7.369 -3.359 0.443 1.00 90.31 86 ALA A CA 1
ATOM 679 C C . ALA A 1 86 ? 6.079 -2.734 0.970 1.00 90.31 86 ALA A C 1
ATOM 681 O O . ALA A 1 86 ? 5.755 -1.588 0.644 1.00 90.31 86 ALA A O 1
ATOM 682 N N . PHE A 1 87 ? 5.393 -3.481 1.830 1.00 92.44 87 PHE A N 1
ATOM 683 C CA . PHE A 1 87 ? 4.259 -3.018 2.618 1.00 92.44 87 PHE A CA 1
ATOM 684 C C . PHE A 1 87 ? 4.428 -3.457 4.067 1.00 92.44 87 PHE A C 1
ATOM 686 O O . PHE A 1 87 ? 4.859 -4.578 4.334 1.00 92.44 87 PHE A O 1
ATOM 693 N N . ALA A 1 88 ? 4.048 -2.586 4.996 1.00 94.31 88 ALA A N 1
ATOM 694 C CA . ALA A 1 88 ? 4.002 -2.893 6.416 1.00 94.31 88 ALA A CA 1
ATOM 695 C C . ALA A 1 88 ? 2.702 -2.359 7.015 1.00 94.31 88 ALA A C 1
ATOM 697 O O . ALA A 1 88 ? 2.321 -1.220 6.757 1.00 94.31 88 ALA A O 1
ATOM 698 N N . ALA A 1 89 ? 2.027 -3.172 7.819 1.00 94.75 89 ALA A N 1
ATOM 699 C CA . ALA A 1 89 ? 0.822 -2.784 8.533 1.00 94.75 89 ALA A CA 1
ATOM 700 C C . ALA A 1 89 ? 0.968 -3.069 10.028 1.00 94.75 89 ALA A C 1
ATOM 702 O O . ALA A 1 89 ? 1.545 -4.085 10.426 1.00 94.75 89 ALA A O 1
ATOM 703 N N . LYS A 1 90 ? 0.431 -2.177 10.856 1.00 94.62 90 LYS A N 1
ATOM 704 C CA . LYS A 1 90 ? 0.346 -2.324 12.313 1.00 94.62 90 LYS A CA 1
ATOM 705 C C . LYS A 1 90 ? -1.066 -1.953 12.755 1.00 94.62 90 LYS A C 1
ATOM 707 O O . LYS A 1 90 ? -1.581 -0.936 12.305 1.00 94.62 90 LYS A O 1
ATOM 712 N N . GLU A 1 91 ? -1.647 -2.742 13.651 1.00 93.62 91 GLU A N 1
ATOM 713 C CA . GLU A 1 91 ? -2.895 -2.429 14.353 1.00 93.62 91 GLU A CA 1
ATOM 714 C C . GLU A 1 91 ? -2.679 -2.580 15.860 1.00 93.62 91 GLU A C 1
ATOM 716 O O . GLU A 1 91 ? -2.394 -3.678 16.355 1.00 93.62 91 GLU A O 1
ATOM 721 N N . GLY A 1 92 ? -2.757 -1.466 16.593 1.00 90.25 92 GLY A N 1
ATOM 722 C CA . GLY A 1 92 ? -2.414 -1.442 18.014 1.00 90.25 92 GLY A CA 1
ATOM 723 C C . GLY A 1 92 ? -1.039 -2.065 18.265 1.00 90.25 92 GLY A C 1
ATOM 724 O O . GLY A 1 92 ? -0.170 -2.034 17.403 1.00 90.25 92 GLY A O 1
ATOM 725 N N . ASP A 1 93 ? -0.819 -2.680 19.423 1.00 87.69 93 ASP A N 1
ATOM 726 C CA . ASP A 1 93 ? 0.462 -3.344 19.716 1.00 87.69 93 ASP A CA 1
ATOM 727 C C . ASP A 1 93 ? 0.462 -4.857 19.459 1.00 87.69 93 ASP A C 1
ATOM 729 O O . ASP A 1 93 ? 1.479 -5.518 19.676 1.00 87.69 93 ASP A O 1
ATOM 733 N N . TYR A 1 94 ? -0.650 -5.400 18.959 1.00 81.38 94 TYR A N 1
ATOM 734 C CA . TYR A 1 94 ? -0.883 -6.841 18.877 1.00 81.38 94 TYR A CA 1
ATOM 735 C C . TYR A 1 94 ? -0.734 -7.415 17.465 1.00 81.38 94 TYR A C 1
ATOM 737 O O . TYR A 1 94 ? -0.231 -8.530 17.331 1.00 81.38 94 TYR A O 1
ATOM 745 N N . ALA A 1 95 ? -1.118 -6.683 16.413 1.00 88.56 95 ALA A N 1
ATOM 746 C CA . ALA A 1 95 ? -1.047 -7.182 15.041 1.00 88.56 95 ALA A CA 1
ATOM 747 C C . ALA A 1 95 ? -0.036 -6.390 14.209 1.00 88.56 95 ALA A C 1
ATOM 749 O O . ALA A 1 95 ? -0.036 -5.157 14.181 1.00 88.56 95 ALA A O 1
ATOM 750 N N . LYS A 1 96 ? 0.852 -7.123 13.530 1.00 93.81 96 LYS A N 1
ATOM 751 C CA . LYS A 1 96 ? 1.872 -6.583 12.627 1.00 93.81 96 LYS A CA 1
ATOM 752 C C . LYS A 1 96 ? 1.990 -7.487 11.410 1.00 93.81 96 LYS A C 1
ATOM 754 O O . LYS A 1 96 ? 1.986 -8.709 11.539 1.00 93.81 96 LYS A O 1
ATOM 759 N N . PHE A 1 97 ? 2.140 -6.880 10.248 1.00 92.56 97 PHE A N 1
ATOM 760 C CA . PHE A 1 97 ? 2.363 -7.561 8.983 1.00 92.56 97 PHE A CA 1
ATOM 761 C C . PHE A 1 97 ? 3.439 -6.805 8.210 1.00 92.56 97 PHE A C 1
ATOM 763 O O . PHE A 1 97 ? 3.428 -5.578 8.192 1.00 92.56 97 PHE A O 1
ATOM 770 N N . GLN A 1 98 ? 4.360 -7.523 7.572 1.00 93.94 98 GLN A N 1
ATOM 771 C CA . GLN A 1 98 ? 5.285 -6.934 6.612 1.00 93.94 98 GLN A CA 1
ATOM 772 C C . GLN A 1 98 ? 5.519 -7.889 5.448 1.00 93.94 98 GLN A C 1
ATOM 774 O O . GLN A 1 98 ? 5.570 -9.106 5.634 1.00 93.94 98 GLN A O 1
ATOM 779 N N . VAL A 1 99 ? 5.700 -7.326 4.262 1.00 92.81 99 VAL A N 1
ATOM 780 C CA . VAL A 1 99 ? 6.088 -8.050 3.054 1.00 92.81 99 VAL A CA 1
ATOM 781 C C . VAL A 1 99 ? 7.020 -7.175 2.228 1.00 92.81 99 VAL A C 1
ATOM 783 O O . VAL A 1 99 ? 6.811 -5.968 2.126 1.00 92.81 99 VAL A O 1
ATOM 786 N N . GLU A 1 100 ? 8.042 -7.783 1.638 1.00 91.25 100 GLU A N 1
ATOM 787 C CA . GLU A 1 100 ? 9.008 -7.122 0.764 1.00 91.25 100 GLU A CA 1
ATOM 788 C C . GLU A 1 100 ? 9.309 -8.021 -0.441 1.00 91.25 100 GLU A C 1
ATOM 790 O O . GLU A 1 100 ? 9.366 -9.248 -0.329 1.00 91.25 100 GLU A O 1
ATOM 795 N N . LEU A 1 101 ? 9.470 -7.406 -1.610 1.00 85.69 101 LEU A N 1
ATOM 796 C CA . LEU A 1 101 ? 9.884 -8.074 -2.833 1.00 85.69 101 LEU A CA 1
ATOM 797 C C . LEU A 1 101 ? 11.367 -8.435 -2.755 1.00 85.69 101 LEU A C 1
ATOM 799 O O . LEU A 1 101 ? 12.211 -7.597 -2.444 1.00 85.69 101 LEU A O 1
ATOM 803 N N . ALA A 1 102 ? 11.689 -9.678 -3.114 1.00 75.69 102 ALA A N 1
ATOM 804 C CA . ALA A 1 102 ? 13.072 -10.103 -3.256 1.00 75.69 102 ALA A CA 1
ATOM 805 C C . ALA A 1 102 ? 13.779 -9.233 -4.308 1.00 75.69 102 ALA A C 1
ATOM 807 O O . ALA A 1 102 ? 13.276 -9.036 -5.418 1.00 75.69 102 ALA A O 1
ATOM 808 N N . THR A 1 103 ? 14.969 -8.744 -3.967 1.00 65.19 103 THR A N 1
ATOM 809 C CA . THR A 1 103 ? 15.774 -7.793 -4.751 1.00 65.19 103 THR A CA 1
ATOM 810 C C . THR A 1 103 ? 16.086 -8.249 -6.178 1.00 65.19 103 THR A C 1
ATOM 812 O O . THR A 1 103 ? 16.398 -7.418 -7.024 1.00 65.19 103 THR A O 1
ATOM 815 N N . ASN A 1 104 ? 15.940 -9.541 -6.468 1.00 60.84 104 ASN A N 1
ATOM 816 C CA . ASN A 1 104 ? 16.302 -10.161 -7.741 1.00 60.84 104 ASN A CA 1
ATOM 817 C C . ASN A 1 104 ? 15.195 -10.073 -8.811 1.00 60.84 104 ASN A C 1
ATOM 819 O O . ASN A 1 104 ? 15.442 -10.429 -9.958 1.00 60.84 104 ASN A O 1
ATOM 823 N N . ASN A 1 105 ? 13.985 -9.629 -8.448 1.00 56.59 105 ASN A N 1
ATOM 824 C CA . ASN A 1 105 ? 12.788 -9.728 -9.298 1.00 56.59 105 ASN A CA 1
ATOM 825 C C . ASN A 1 105 ? 12.241 -8.369 -9.758 1.00 56.59 105 ASN A C 1
ATOM 827 O O . ASN A 1 105 ? 11.065 -8.256 -10.095 1.00 56.59 105 ASN A O 1
ATOM 831 N N . ILE A 1 106 ? 13.055 -7.319 -9.712 1.00 56.88 106 ILE A N 1
ATOM 832 C CA . ILE A 1 106 ? 12.623 -5.967 -10.065 1.00 56.88 106 ILE A CA 1
ATOM 833 C C . ILE A 1 106 ? 13.576 -5.456 -11.149 1.00 56.88 106 ILE A C 1
ATOM 835 O O . ILE A 1 106 ? 14.570 -4.785 -10.856 1.00 56.88 106 ILE A O 1
ATOM 839 N N . SER A 1 107 ? 13.256 -5.863 -12.374 1.00 53.22 107 SER A N 1
ATOM 840 C CA . SER A 1 107 ? 13.867 -5.479 -13.651 1.00 53.22 107 SER A CA 1
ATOM 841 C C . SER A 1 107 ? 12.902 -4.620 -14.452 1.00 53.22 107 SER A C 1
ATOM 843 O O . SER A 1 107 ? 11.716 -5.023 -14.490 1.00 53.22 107 SER A O 1
#

InterPro domains:
  IPR001846 von Willebrand factor, type D domain [PS51233] (26-107)
  IPR051495 Epithelial Barrier and Cell Signaling Protein [PTHR13802] (2-104)

Radius of gyration: 17.91 Å; chains: 1; bounding box: 47×44×39 Å